Protein AF-A0A2V9J9G6-F1 (afdb_monomer)

Solvent-accessible surface area (backbone atoms only — not comparable to full-atom values): 4740 Å² total; per-residue (Å²): 134,95,76,82,80,76,58,78,78,93,56,97,74,85,69,94,81,85,85,89,86,89,79,88,75,57,68,70,58,54,52,50,49,51,50,50,17,58,76,69,75,46,59,56,66,57,57,53,49,51,52,49,48,54,50,50,21,66,67,54,73,38,95,72,76,87,86,85,134

Mean predicted aligned error: 5.25 Å

Sequence (69 aa):
MTGFTAVPRWTLNPVPGAGEHETAIPAELVAALRRLAKELDVPLSSVLLTAHAKVLGALSGEREVCTGY

Radius of gyration: 15.32 Å; Cα contacts (8 Å, |Δi|>4): 29; chains: 1; bounding box: 30×34×40 Å

Structure (mmCIF, N/CA/C/O backbone):
data_AF-A0A2V9J9G6-F1
#
_entry.id   AF-A0A2V9J9G6-F1
#
loop_
_atom_site.group_PDB
_atom_site.id
_atom_site.type_symbol
_atom_site.label_atom_id
_atom_site.label_alt_id
_atom_site.label_comp_id
_atom_site.label_asym_id
_atom_site.label_entity_id
_atom_site.label_seq_id
_atom_site.pdbx_PDB_ins_code
_atom_site.Cartn_x
_atom_site.Cartn_y
_atom_site.Cartn_z
_atom_site.occupancy
_atom_site.B_iso_or_equiv
_atom_site.auth_seq_id
_atom_site.auth_comp_id
_atom_site.auth_asym_id
_atom_site.auth_atom_id
_atom_site.pdbx_PDB_model_num
ATOM 1 N N . MET A 1 1 ? -0.232 19.773 -12.264 1.00 48.00 1 MET A N 1
ATOM 2 C CA . MET A 1 1 ? 1.223 19.550 -12.365 1.00 48.00 1 MET A CA 1
ATOM 3 C C . MET A 1 1 ? 1.422 18.059 -12.599 1.00 48.00 1 MET A C 1
ATOM 5 O O . MET A 1 1 ? 1.255 17.285 -11.671 1.00 48.00 1 MET A O 1
ATOM 9 N N . THR A 1 2 ? 1.608 17.634 -13.848 1.00 52.09 2 THR A N 1
ATOM 10 C CA . THR A 1 2 ? 1.778 16.215 -14.203 1.00 52.09 2 THR A CA 1
ATOM 11 C C . THR A 1 2 ? 3.250 15.849 -14.042 1.00 52.09 2 THR A C 1
ATOM 13 O O . THR A 1 2 ? 4.048 16.074 -14.948 1.00 52.09 2 THR A O 1
ATOM 16 N N . GLY A 1 3 ? 3.622 15.373 -12.856 1.00 61.66 3 GLY A N 1
ATOM 17 C CA . GLY A 1 3 ? 4.945 14.812 -12.591 1.00 61.66 3 GLY A CA 1
ATOM 18 C C . GLY A 1 3 ? 4.850 13.293 -12.597 1.00 61.66 3 GLY A C 1
ATOM 19 O O . GLY A 1 3 ? 4.078 12.732 -11.828 1.00 61.66 3 GLY A O 1
ATOM 20 N N . PHE A 1 4 ? 5.600 12.629 -13.473 1.00 68.50 4 PHE A N 1
ATOM 21 C CA . PHE A 1 4 ? 5.803 11.186 -13.389 1.00 68.50 4 PHE A CA 1
ATOM 22 C C . PHE A 1 4 ? 7.037 10.934 -12.523 1.00 68.50 4 PHE A C 1
ATOM 24 O O . PHE A 1 4 ? 8.132 11.379 -12.870 1.00 68.50 4 PHE A O 1
ATOM 31 N N . THR A 1 5 ? 6.873 10.235 -11.403 1.00 69.19 5 THR A N 1
ATOM 32 C CA . THR A 1 5 ? 8.008 9.810 -10.581 1.00 69.19 5 THR A CA 1
ATOM 33 C C . THR A 1 5 ? 8.667 8.605 -11.244 1.00 69.19 5 THR A C 1
ATOM 35 O O . THR A 1 5 ? 8.092 7.519 -11.306 1.00 69.19 5 THR A O 1
ATOM 38 N N . ALA A 1 6 ? 9.883 8.795 -11.756 1.00 71.75 6 ALA A N 1
ATOM 39 C CA . ALA A 1 6 ? 10.655 7.721 -12.361 1.00 71.75 6 ALA A CA 1
ATOM 40 C C . ALA A 1 6 ? 11.183 6.769 -11.278 1.00 71.75 6 ALA A C 1
ATOM 42 O O . ALA A 1 6 ? 12.217 7.016 -10.664 1.00 71.75 6 ALA A O 1
ATOM 43 N N . VAL A 1 7 ? 10.479 5.660 -11.054 1.00 74.88 7 VAL A N 1
ATOM 44 C CA . VAL A 1 7 ? 11.029 4.524 -10.303 1.00 74.88 7 VAL A CA 1
ATOM 45 C C . VAL A 1 7 ? 11.970 3.745 -11.235 1.00 74.88 7 VAL A C 1
ATOM 47 O O . VAL A 1 7 ? 11.591 3.485 -12.385 1.00 74.88 7 VAL A O 1
ATOM 50 N N . PRO A 1 8 ? 13.190 3.370 -10.802 1.00 74.19 8 PRO A N 1
ATOM 51 C CA . PRO A 1 8 ? 14.116 2.632 -11.650 1.00 74.19 8 PRO A CA 1
ATOM 52 C C . PRO A 1 8 ? 13.504 1.320 -12.145 1.00 74.19 8 PRO A C 1
ATOM 54 O O . PRO A 1 8 ? 12.949 0.537 -11.375 1.00 74.19 8 PRO A O 1
ATOM 57 N N . ARG A 1 9 ? 13.653 1.034 -13.441 1.00 76.19 9 ARG A N 1
ATOM 58 C CA . ARG A 1 9 ? 13.335 -0.289 -13.984 1.00 76.19 9 ARG A CA 1
ATOM 59 C C . ARG A 1 9 ? 14.504 -1.224 -13.679 1.00 76.19 9 ARG A C 1
ATOM 61 O O . ARG A 1 9 ? 15.446 -1.289 -14.462 1.00 76.19 9 ARG A O 1
ATOM 68 N N . TRP A 1 10 ? 14.461 -1.926 -12.544 1.00 78.50 10 TRP A N 1
ATOM 69 C CA . TRP A 1 10 ? 15.485 -2.906 -12.141 1.00 78.50 10 TRP A CA 1
ATOM 70 C C . TRP A 1 10 ? 15.418 -4.201 -12.965 1.00 78.50 10 TRP A C 1
ATOM 72 O O . TRP A 1 10 ? 15.196 -5.289 -12.441 1.00 78.50 10 TRP A O 1
ATOM 82 N N . THR A 1 11 ? 15.608 -4.087 -14.277 1.00 84.56 11 THR 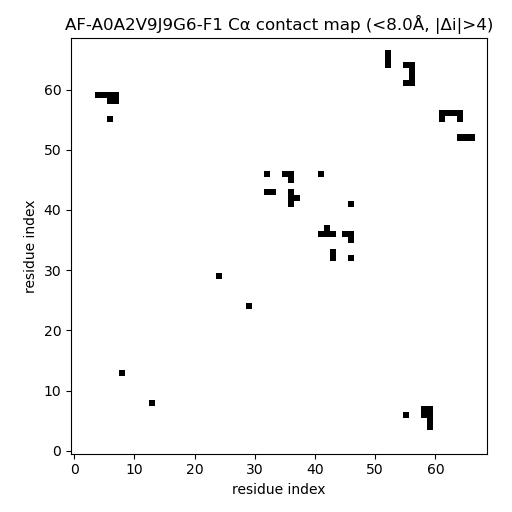A N 1
ATOM 83 C CA . THR A 1 11 ? 15.778 -5.223 -15.183 1.00 84.56 11 THR A CA 1
ATOM 84 C C . THR A 1 11 ? 16.992 -4.995 -16.069 1.00 84.56 11 THR A C 1
ATOM 86 O O . THR A 1 11 ? 17.188 -3.906 -16.604 1.00 84.56 11 THR A O 1
ATOM 89 N N . LEU A 1 12 ? 17.808 -6.035 -16.233 1.00 86.44 12 LEU A N 1
ATOM 90 C CA . LEU A 1 12 ? 18.929 -6.019 -17.175 1.00 86.44 12 LEU A CA 1
ATOM 91 C C . LEU A 1 12 ? 18.459 -6.231 -18.624 1.00 86.44 12 LEU A C 1
ATOM 93 O O . LEU A 1 12 ? 19.168 -5.856 -19.549 1.00 86.44 12 LEU A O 1
ATOM 97 N N . ASN A 1 13 ? 17.258 -6.793 -18.814 1.00 88.44 13 ASN A N 1
ATOM 98 C CA . ASN A 1 13 ? 16.673 -7.122 -20.115 1.00 88.44 13 ASN A CA 1
ATOM 99 C C . ASN A 1 13 ? 15.212 -6.635 -20.166 1.00 88.44 13 ASN A C 1
ATOM 101 O O . ASN A 1 13 ? 14.292 -7.410 -19.887 1.00 88.44 13 ASN A O 1
ATOM 105 N N . PRO A 1 14 ? 14.960 -5.346 -20.452 1.00 85.62 14 PRO A N 1
ATOM 106 C CA . PRO A 1 14 ? 13.601 -4.829 -20.557 1.00 85.62 14 PRO A CA 1
ATOM 107 C C . PRO A 1 14 ? 12.897 -5.398 -21.795 1.00 85.62 14 PRO A C 1
ATOM 109 O O . PRO A 1 14 ? 13.412 -5.308 -22.908 1.00 85.62 14 PRO A O 1
ATOM 112 N N . VAL A 1 15 ? 11.694 -5.936 -21.604 1.00 86.94 15 VAL A N 1
ATOM 113 C CA . VAL A 1 15 ? 10.802 -6.365 -22.691 1.00 86.94 15 VAL A CA 1
ATOM 114 C C . VAL A 1 15 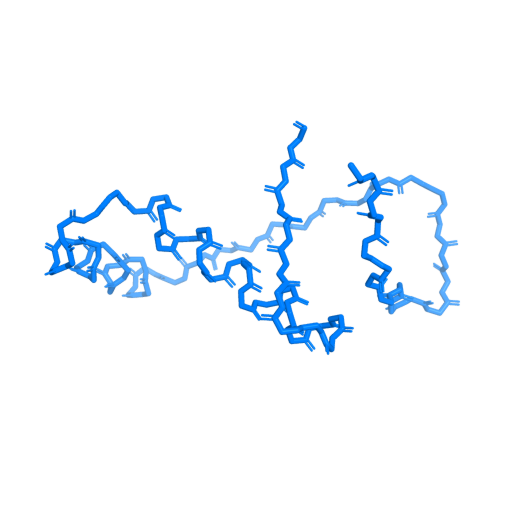? 9.625 -5.390 -22.820 1.00 86.94 15 VAL A C 1
ATOM 116 O O . VAL A 1 15 ? 9.151 -4.890 -21.797 1.00 86.94 15 VAL A O 1
ATOM 119 N N . PRO A 1 16 ? 9.149 -5.076 -24.041 1.00 87.69 16 PRO A N 1
ATOM 120 C CA . PRO A 1 16 ? 7.960 -4.245 -24.220 1.00 87.69 16 PRO A CA 1
ATOM 121 C C . PRO A 1 16 ? 6.713 -4.886 -23.597 1.00 87.69 16 PRO A C 1
ATOM 123 O O . PRO A 1 16 ? 6.485 -6.081 -23.765 1.00 87.69 16 PRO A O 1
ATOM 126 N N . GLY A 1 17 ? 5.886 -4.077 -22.933 1.00 86.50 17 GLY A N 1
ATOM 127 C CA . GLY A 1 17 ? 4.617 -4.504 -22.338 1.00 86.50 17 GLY A CA 1
ATOM 128 C C . GLY A 1 17 ? 4.532 -4.255 -20.833 1.00 86.50 17 GLY A C 1
ATOM 129 O O . GLY A 1 17 ? 5.394 -3.600 -20.244 1.00 86.50 17 GLY A O 1
ATOM 130 N N . ALA A 1 18 ? 3.463 -4.770 -20.228 1.00 85.12 18 ALA A N 1
ATOM 131 C CA . ALA A 1 18 ? 3.261 -4.813 -18.785 1.00 85.12 18 ALA A CA 1
ATOM 132 C C . ALA A 1 18 ? 3.300 -6.274 -18.321 1.00 85.12 18 ALA A C 1
ATOM 134 O O . ALA A 1 18 ? 2.751 -7.149 -18.988 1.00 85.12 18 ALA A O 1
ATOM 135 N N . GLY A 1 19 ? 3.972 -6.528 -17.199 1.00 85.12 19 GLY A N 1
ATOM 136 C CA . GLY A 1 19 ? 3.9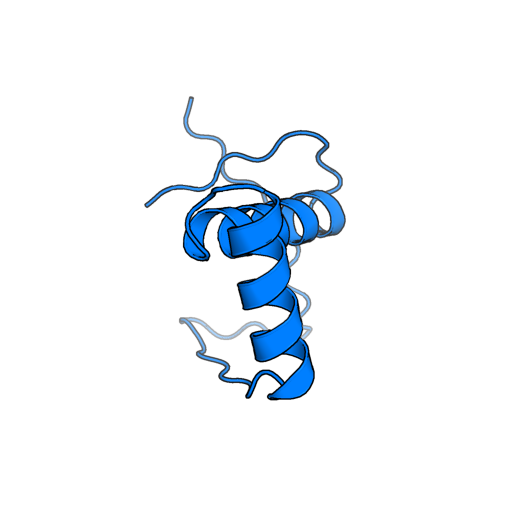37 -7.814 -16.510 1.00 85.12 19 GLY A CA 1
ATOM 137 C C . GLY A 1 19 ? 3.097 -7.700 -15.245 1.00 85.12 19 GLY A C 1
ATOM 138 O O . GLY A 1 19 ? 3.131 -6.668 -14.576 1.00 85.12 19 GLY A O 1
ATOM 139 N N . GLU A 1 20 ? 2.373 -8.761 -14.912 1.00 89.81 20 GLU A N 1
ATOM 140 C CA . GLU A 1 20 ? 1.643 -8.877 -13.652 1.00 89.81 20 GLU A CA 1
ATOM 141 C C . GLU A 1 20 ? 2.425 -9.771 -12.690 1.00 89.81 20 GLU A C 1
ATOM 143 O O . GLU A 1 20 ? 3.023 -10.775 -13.084 1.00 89.81 20 GLU A O 1
ATOM 148 N N . HIS A 1 21 ? 2.449 -9.381 -11.419 1.00 89.81 21 HIS A N 1
ATOM 149 C CA . HIS A 1 21 ? 3.036 -10.176 -10.354 1.00 89.81 21 HIS A CA 1
ATOM 150 C C . HIS A 1 21 ? 2.075 -10.205 -9.174 1.00 89.81 21 HIS A C 1
ATOM 152 O O . HIS A 1 21 ? 1.805 -9.174 -8.557 1.00 89.81 21 HIS A O 1
ATOM 158 N N . GLU A 1 22 ? 1.578 -11.396 -8.860 1.00 95.31 22 GLU A N 1
ATOM 159 C CA . GLU A 1 22 ? 0.718 -11.631 -7.710 1.00 95.31 22 GLU A CA 1
ATOM 160 C C . GLU A 1 22 ? 1.519 -12.271 -6.580 1.00 95.31 22 GLU A C 1
ATOM 162 O O . GLU A 1 22 ? 2.325 -13.179 -6.791 1.00 95.31 22 GLU A O 1
ATOM 167 N N . THR A 1 23 ? 1.275 -11.807 -5.358 1.00 95.38 23 THR A N 1
ATOM 168 C CA . THR A 1 23 ? 1.861 -12.387 -4.154 1.00 95.38 23 THR A CA 1
ATOM 169 C C . THR A 1 23 ? 0.816 -12.451 -3.053 1.00 95.38 23 THR A C 1
ATOM 171 O O . THR A 1 23 ? 0.065 -11.499 -2.824 1.00 95.38 23 THR A O 1
ATOM 174 N N . ALA A 1 24 ? 0.741 -13.598 -2.381 1.00 95.88 24 ALA A N 1
ATOM 175 C CA . ALA A 1 24 ? -0.163 -13.776 -1.260 1.00 95.88 24 ALA A CA 1
ATOM 176 C C . ALA A 1 24 ? 0.356 -12.995 -0.048 1.00 95.88 24 ALA A C 1
ATOM 178 O O . ALA A 1 24 ? 1.515 -13.125 0.346 1.00 95.88 24 ALA A O 1
ATOM 179 N N . ILE A 1 25 ? -0.523 -12.214 0.578 1.00 94.25 25 ILE A N 1
ATOM 180 C CA . ILE A 1 25 ? -0.211 -11.552 1.844 1.00 94.25 25 ILE A CA 1
ATOM 181 C C . ILE A 1 25 ? -0.469 -12.549 2.982 1.00 94.25 25 ILE A C 1
ATOM 183 O O . ILE A 1 25 ? -1.578 -13.088 3.057 1.00 94.25 25 ILE A O 1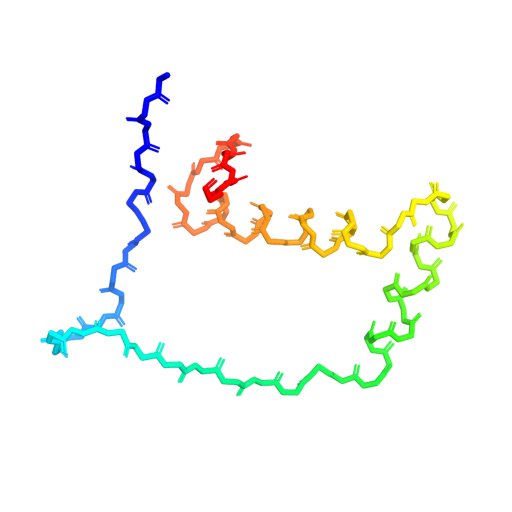
ATOM 187 N N . PRO A 1 26 ? 0.504 -12.781 3.883 1.00 97.75 26 PRO A N 1
ATOM 188 C CA . PRO A 1 26 ? 0.316 -13.678 5.016 1.00 97.75 26 PRO A CA 1
ATOM 189 C C . PRO A 1 26 ? -0.899 -13.291 5.871 1.00 97.75 26 PRO A C 1
ATOM 191 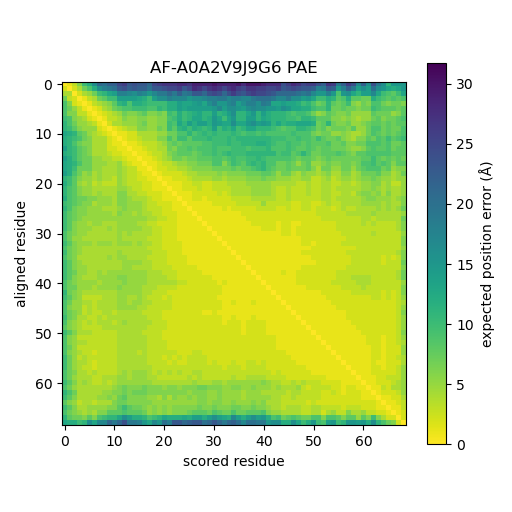O O . PRO A 1 26 ? -1.153 -12.109 6.125 1.00 97.75 26 PRO A O 1
ATOM 194 N N . ALA A 1 27 ? -1.672 -14.284 6.314 1.00 97.75 27 ALA A N 1
ATOM 195 C CA . ALA A 1 27 ? -2.957 -14.061 6.978 1.00 97.75 27 ALA A CA 1
ATOM 196 C C . ALA A 1 27 ? -2.818 -13.259 8.283 1.00 97.75 27 ALA A C 1
ATOM 198 O O . ALA A 1 27 ? -3.660 -12.411 8.596 1.00 97.75 27 ALA A O 1
ATOM 199 N N . GLU A 1 28 ? -1.734 -13.479 9.020 1.00 98.19 28 GLU A N 1
ATOM 200 C CA . GLU A 1 28 ? -1.393 -12.742 10.231 1.00 98.19 28 GLU A CA 1
ATOM 201 C C . GLU A 1 28 ? -1.143 -11.255 9.951 1.00 98.19 28 GLU A C 1
ATOM 203 O O . GLU A 1 28 ? -1.582 -10.399 10.725 1.00 98.19 28 GLU A O 1
ATOM 208 N N . LEU A 1 29 ? -0.529 -10.932 8.808 1.00 97.50 29 LEU A N 1
ATOM 209 C CA . LEU A 1 29 ? -0.321 -9.551 8.384 1.00 97.50 29 LEU A CA 1
ATOM 210 C C . LEU A 1 29 ? -1.651 -8.905 7.988 1.00 97.50 29 LEU A C 1
ATOM 212 O O . LEU A 1 29 ? -1.933 -7.781 8.401 1.00 97.50 29 LEU A O 1
ATOM 216 N N . VAL A 1 30 ? -2.521 -9.627 7.277 1.00 97.62 30 VAL A N 1
ATOM 217 C CA . VAL A 1 30 ? -3.874 -9.137 6.960 1.00 97.62 30 VAL A CA 1
ATOM 218 C C . VAL A 1 30 ? -4.666 -8.837 8.237 1.00 97.62 30 VAL A C 1
ATOM 220 O O . VAL A 1 30 ? -5.309 -7.788 8.334 1.00 97.62 30 VAL A O 1
ATOM 223 N N . ALA A 1 31 ? -4.607 -9.719 9.237 1.00 98.31 31 ALA A N 1
ATOM 224 C CA . ALA A 1 31 ? -5.272 -9.506 10.520 1.00 98.31 31 ALA A CA 1
ATOM 225 C C . ALA A 1 31 ? -4.712 -8.280 11.263 1.00 98.31 31 ALA A C 1
ATOM 227 O O . ALA A 1 31 ? -5.484 -7.470 11.784 1.00 98.31 31 ALA A O 1
ATOM 228 N N . ALA A 1 32 ? -3.387 -8.104 11.270 1.00 98.31 32 ALA A N 1
ATOM 229 C CA . ALA A 1 32 ? -2.739 -6.945 11.876 1.00 98.31 32 ALA A CA 1
ATOM 230 C C . ALA A 1 32 ? -3.144 -5.628 11.191 1.00 98.31 32 ALA A C 1
ATOM 232 O O . ALA A 1 32 ? -3.486 -4.669 11.881 1.00 98.31 32 ALA A O 1
ATOM 233 N N . LEU A 1 33 ? -3.191 -5.594 9.855 1.00 98.00 33 LEU A N 1
ATOM 234 C CA . LEU A 1 33 ? -3.605 -4.410 9.092 1.00 98.00 33 LEU A CA 1
ATOM 235 C C . LEU A 1 33 ? -5.072 -4.038 9.348 1.00 98.00 33 LEU A C 1
ATOM 237 O O . LEU A 1 33 ? -5.392 -2.862 9.513 1.00 98.00 33 LEU A O 1
ATOM 241 N N . ARG A 1 34 ? -5.969 -5.029 9.433 1.00 98.25 34 ARG A N 1
ATOM 242 C CA . ARG A 1 34 ? -7.385 -4.795 9.774 1.00 98.25 34 ARG A CA 1
ATOM 243 C C . ARG A 1 34 ? -7.553 -4.241 11.184 1.00 98.25 34 ARG A C 1
ATOM 245 O O . ARG A 1 34 ? -8.375 -3.351 11.391 1.00 98.25 34 ARG A O 1
ATOM 252 N N . ARG A 1 35 ? -6.781 -4.758 12.143 1.00 98.56 35 ARG A N 1
ATOM 253 C CA . ARG A 1 35 ? -6.775 -4.241 13.514 1.00 98.56 35 ARG A CA 1
ATOM 254 C C . ARG A 1 35 ? -6.279 -2.795 13.548 1.00 98.56 35 ARG A C 1
ATOM 256 O O . ARG A 1 35 ? -6.959 -1.963 14.131 1.00 98.56 35 ARG A O 1
ATOM 263 N N . LEU A 1 36 ? -5.178 -2.492 12.860 1.00 98.50 36 LEU A N 1
ATOM 264 C CA . LEU A 1 36 ? -4.637 -1.135 12.770 1.00 98.50 36 LEU A CA 1
ATOM 265 C C . LEU A 1 36 ? -5.650 -0.149 12.169 1.00 98.50 36 LEU A C 1
ATOM 267 O O . LEU A 1 36 ? -5.850 0.932 12.708 1.00 98.50 36 LEU A O 1
ATOM 271 N N . ALA A 1 37 ? -6.329 -0.534 11.084 1.00 98.62 37 ALA A N 1
ATOM 272 C CA . ALA A 1 37 ? -7.373 0.289 10.475 1.00 98.62 37 ALA A CA 1
ATOM 273 C C . ALA A 1 37 ? -8.504 0.610 11.471 1.00 98.62 37 ALA A C 1
ATOM 275 O O . ALA A 1 37 ? -8.946 1.752 11.559 1.00 98.62 37 ALA A O 1
ATOM 276 N N . LYS A 1 38 ? -8.918 -0.382 12.273 1.00 98.62 38 LYS A N 1
ATOM 277 C CA . LYS A 1 38 ? -9.919 -0.203 13.332 1.00 98.62 38 LYS A CA 1
ATOM 278 C C . LYS A 1 38 ? -9.421 0.698 14.466 1.00 98.62 38 LYS A C 1
ATOM 280 O O . LYS A 1 38 ? -10.177 1.534 14.938 1.00 98.62 38 LYS A O 1
ATOM 285 N N . GLU A 1 39 ? -8.184 0.512 14.920 1.00 98.62 39 GLU A N 1
ATOM 286 C CA . GLU A 1 39 ? -7.576 1.319 15.990 1.00 98.62 39 GLU A CA 1
ATOM 287 C C . GLU A 1 39 ? -7.447 2.797 15.600 1.00 98.62 39 GLU A C 1
ATOM 289 O O . GLU A 1 39 ? -7.600 3.669 16.450 1.00 98.62 39 GLU A O 1
ATOM 294 N N . LEU A 1 40 ? -7.198 3.073 14.317 1.00 98.31 40 LEU A N 1
ATOM 295 C CA . LEU A 1 40 ? -7.079 4.423 13.766 1.00 98.31 40 LEU A CA 1
ATOM 296 C C . LEU A 1 40 ? -8.412 5.022 13.282 1.00 98.31 40 LEU A C 1
ATOM 298 O O . LEU A 1 40 ? -8.412 6.164 12.836 1.00 98.31 40 LEU A O 1
ATOM 302 N N . ASP A 1 41 ? -9.516 4.268 13.344 1.00 98.38 41 ASP A N 1
ATOM 303 C CA . ASP A 1 41 ? -10.835 4.638 12.804 1.00 98.38 41 ASP A CA 1
ATOM 304 C C . ASP A 1 41 ? -10.799 5.082 11.325 1.00 98.38 41 ASP A C 1
ATOM 306 O O . ASP A 1 41 ? -11.384 6.085 10.915 1.00 98.38 41 ASP A O 1
ATOM 310 N N . VAL A 1 42 ? -10.073 4.326 10.494 1.00 98.50 42 VAL A N 1
ATOM 311 C CA . VAL A 1 42 ? -9.955 4.579 9.049 1.00 98.50 42 VAL A CA 1
ATOM 312 C C . VAL A 1 42 ? -10.291 3.335 8.221 1.00 98.50 42 VAL A C 1
ATOM 314 O O . VAL A 1 42 ? -10.139 2.203 8.687 1.00 98.50 42 VAL A O 1
ATOM 317 N N . PRO A 1 43 ? -10.689 3.496 6.947 1.00 98.19 43 PRO A N 1
ATOM 318 C CA . PRO A 1 43 ? -10.796 2.373 6.022 1.00 98.19 43 PRO A CA 1
ATOM 319 C C . PRO A 1 43 ? -9.461 1.630 5.852 1.00 98.19 43 PRO A C 1
ATOM 321 O O . PRO A 1 43 ? -8.395 2.244 5.791 1.00 98.19 43 PRO A O 1
ATOM 324 N N . LEU A 1 44 ? -9.511 0.303 5.667 1.00 97.25 44 LEU A N 1
ATOM 325 C CA . LEU A 1 44 ? -8.315 -0.504 5.372 1.00 97.25 44 LEU A CA 1
ATOM 326 C C . LEU A 1 44 ? -7.578 -0.006 4.116 1.00 97.25 44 LEU A C 1
ATOM 328 O O . LEU A 1 44 ? -6.352 -0.055 4.063 1.00 97.25 44 LEU A O 1
ATOM 332 N N . SER A 1 45 ? -8.312 0.506 3.124 1.00 95.94 45 SER A N 1
ATOM 333 C CA . SER A 1 45 ? -7.733 1.093 1.913 1.00 95.94 45 SER A CA 1
ATOM 334 C C . SER A 1 45 ? -6.811 2.274 2.211 1.00 95.94 45 SER A C 1
ATOM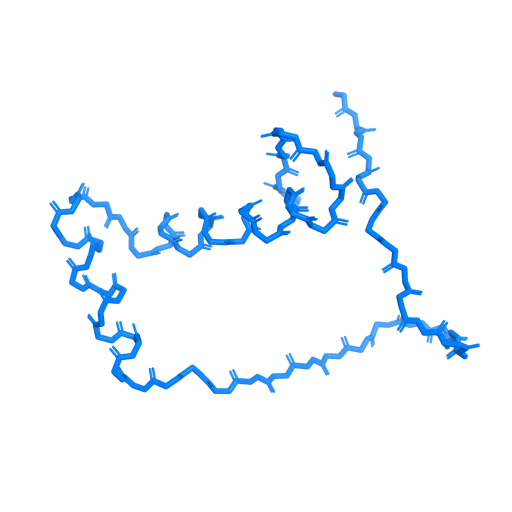 336 O O . SER A 1 45 ? -5.788 2.394 1.547 1.00 95.94 45 SER A O 1
ATOM 338 N N . SER A 1 46 ? -7.106 3.097 3.223 1.00 96.81 46 SER A N 1
ATOM 339 C CA . SER A 1 46 ? -6.226 4.196 3.635 1.00 96.81 46 SER A CA 1
ATOM 340 C C . SER A 1 46 ? -4.888 3.667 4.145 1.00 96.81 46 SER A C 1
ATOM 342 O O . SER A 1 46 ? -3.841 4.156 3.735 1.00 96.81 46 SER A O 1
ATOM 344 N N . VAL A 1 47 ? -4.906 2.612 4.968 1.00 96.94 47 VAL A N 1
ATOM 345 C CA . VAL A 1 47 ? -3.683 1.961 5.469 1.00 96.94 47 VAL A CA 1
ATOM 346 C C . VAL A 1 47 ? -2.857 1.385 4.315 1.00 96.94 47 VAL A C 1
ATOM 348 O O . VAL A 1 47 ? -1.645 1.592 4.253 1.00 96.94 47 VAL A O 1
ATOM 351 N N . LEU A 1 48 ? -3.509 0.693 3.376 1.00 95.56 48 LEU A N 1
ATOM 352 C CA . LEU A 1 48 ? -2.844 0.129 2.197 1.00 95.56 48 LEU A CA 1
ATOM 353 C C . LEU A 1 48 ? -2.266 1.222 1.290 1.00 95.56 48 LEU A C 1
ATOM 355 O O . LEU A 1 48 ? -1.141 1.087 0.813 1.00 95.56 48 LEU A O 1
ATOM 359 N N . LEU A 1 49 ? -2.995 2.321 1.096 1.00 94.75 49 LEU A N 1
ATOM 360 C CA . LEU A 1 49 ? -2.527 3.466 0.322 1.00 94.75 49 LEU A CA 1
ATOM 361 C C . LEU A 1 49 ? -1.314 4.129 0.985 1.00 94.75 49 LEU A C 1
ATOM 363 O O . LEU A 1 49 ? -0.346 4.455 0.304 1.00 94.75 49 LEU A O 1
ATOM 367 N N . THR A 1 50 ? -1.313 4.271 2.311 1.00 95.00 50 THR A N 1
ATOM 368 C CA . THR A 1 50 ? -0.143 4.758 3.052 1.00 95.00 50 THR A CA 1
ATOM 369 C C . THR A 1 50 ? 1.053 3.818 2.901 1.00 95.00 50 THR A C 1
ATOM 371 O O . THR A 1 50 ? 2.168 4.290 2.680 1.00 95.00 50 THR A O 1
ATOM 374 N N . ALA A 1 51 ? 0.845 2.498 2.969 1.00 94.62 51 ALA A N 1
ATOM 375 C CA . ALA A 1 51 ? 1.910 1.525 2.727 1.00 94.62 51 ALA A CA 1
ATOM 376 C C . ALA A 1 51 ? 2.472 1.653 1.299 1.00 94.62 51 ALA A C 1
ATOM 378 O O . ALA A 1 51 ? 3.689 1.690 1.117 1.00 94.62 51 ALA A O 1
ATOM 379 N N . HIS A 1 52 ? 1.597 1.807 0.302 1.00 92.56 52 HIS A N 1
ATOM 380 C CA . HIS A 1 52 ? 1.981 2.046 -1.088 1.00 92.56 52 HIS A CA 1
ATOM 381 C C . HIS A 1 52 ? 2.803 3.335 -1.249 1.00 92.56 52 HIS A C 1
ATOM 383 O O . HIS A 1 52 ? 3.906 3.296 -1.794 1.00 92.56 52 HIS A O 1
ATOM 389 N N . ALA A 1 53 ? 2.329 4.457 -0.699 1.00 93.00 53 ALA A N 1
ATOM 390 C CA . ALA A 1 53 ? 3.036 5.735 -0.727 1.00 93.00 53 ALA A CA 1
ATOM 391 C C . ALA A 1 53 ? 4.407 5.656 -0.032 1.00 93.00 53 ALA A C 1
ATOM 393 O O . ALA A 1 53 ? 5.395 6.200 -0.529 1.00 93.00 53 ALA A O 1
ATOM 394 N N . LYS A 1 54 ? 4.497 4.927 1.089 1.00 94.00 54 LYS A N 1
ATOM 395 C CA . LYS A 1 54 ? 5.758 4.719 1.810 1.00 94.00 54 LYS A CA 1
ATOM 396 C C . LYS A 1 54 ? 6.779 3.956 0.969 1.00 94.00 54 LYS A C 1
ATOM 398 O O . LYS A 1 54 ? 7.950 4.338 0.965 1.00 94.00 54 LYS A O 1
ATOM 403 N N . VAL A 1 55 ? 6.348 2.902 0.274 1.00 92.69 55 VAL A N 1
ATOM 404 C CA . VAL A 1 55 ? 7.208 2.150 -0.649 1.00 92.69 55 VAL A CA 1
ATOM 405 C C . VAL A 1 55 ? 7.648 3.051 -1.795 1.00 92.69 55 VAL A C 1
ATOM 407 O O . VAL A 1 55 ? 8.844 3.147 -2.043 1.00 92.69 55 VAL A O 1
ATOM 410 N N . LEU A 1 56 ? 6.725 3.767 -2.441 1.00 91.12 56 LEU A N 1
ATOM 411 C CA . LEU A 1 56 ? 7.074 4.663 -3.543 1.00 91.12 56 LEU A CA 1
ATOM 412 C C . LEU A 1 56 ? 8.110 5.711 -3.142 1.00 91.12 56 LEU A C 1
ATOM 414 O O . LEU A 1 56 ? 9.130 5.806 -3.814 1.00 91.12 56 LEU A O 1
ATOM 418 N N . GLY A 1 57 ? 7.906 6.425 -2.030 1.00 91.06 57 GLY A N 1
ATOM 419 C CA . GLY A 1 57 ? 8.871 7.424 -1.562 1.00 91.06 57 GLY A CA 1
ATOM 420 C C . GLY A 1 57 ? 10.244 6.819 -1.256 1.00 91.06 57 GLY A C 1
ATOM 421 O O . GLY A 1 57 ? 11.273 7.409 -1.574 1.00 91.06 57 G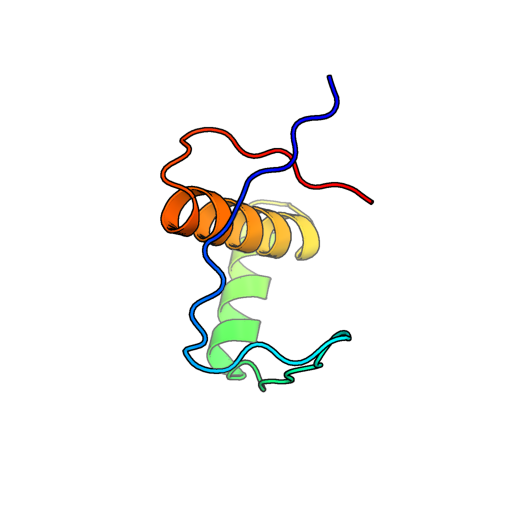LY A O 1
ATOM 422 N N . ALA A 1 58 ? 10.280 5.598 -0.710 1.00 91.94 58 ALA A N 1
ATOM 423 C CA . ALA A 1 58 ? 11.535 4.882 -0.485 1.00 91.94 58 ALA A CA 1
ATOM 424 C C . ALA A 1 58 ? 12.243 4.499 -1.796 1.00 91.94 58 ALA A C 1
ATOM 426 O O . ALA A 1 58 ? 13.464 4.611 -1.877 1.00 91.94 58 ALA A O 1
ATOM 427 N N . LEU A 1 59 ? 11.497 4.060 -2.816 1.00 89.88 59 LEU A N 1
ATOM 428 C CA . LEU A 1 59 ? 12.066 3.640 -4.099 1.00 89.88 59 LEU A CA 1
ATOM 429 C C . LEU A 1 59 ? 12.473 4.818 -4.992 1.00 89.88 59 LEU A C 1
ATOM 431 O O . LEU A 1 59 ? 13.417 4.685 -5.770 1.00 89.88 59 LEU A O 1
ATOM 435 N N . SER A 1 60 ? 11.771 5.948 -4.906 1.00 88.12 60 SER A N 1
ATOM 436 C CA . SER A 1 60 ? 12.064 7.144 -5.699 1.00 88.12 60 SER A CA 1
ATOM 437 C C . SER A 1 60 ? 13.024 8.118 -5.015 1.00 88.12 60 SER A C 1
ATOM 439 O O . SER A 1 60 ? 13.532 9.018 -5.673 1.00 88.12 60 SER A O 1
ATOM 441 N N . GLY A 1 61 ? 13.265 7.968 -3.709 1.00 89.56 61 GLY A N 1
ATOM 442 C CA . GLY A 1 61 ? 14.014 8.945 -2.913 1.00 89.56 61 GLY A CA 1
ATOM 443 C C . GLY A 1 61 ? 13.222 10.220 -2.597 1.00 89.56 61 GLY A C 1
ATOM 444 O O . GLY A 1 61 ? 13.804 11.196 -2.124 1.00 89.56 61 GLY A O 1
ATOM 445 N N . GLU A 1 62 ? 11.907 10.217 -2.832 1.00 88.25 62 GLU A N 1
ATOM 446 C CA . GLU A 1 62 ? 11.036 11.377 -2.625 1.00 88.25 62 GLU A CA 1
ATOM 447 C C . GLU A 1 62 ? 10.406 11.369 -1.229 1.00 88.25 62 GLU A C 1
ATOM 449 O O . GLU A 1 62 ? 10.015 10.325 -0.700 1.00 88.25 62 GLU A O 1
ATOM 454 N N . ARG A 1 63 ? 10.270 12.557 -0.625 1.00 87.81 63 ARG A N 1
ATOM 455 C CA . ARG A 1 63 ? 9.595 12.709 0.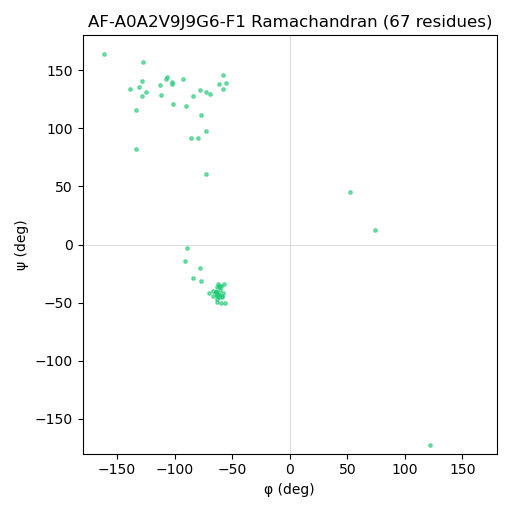680 1.00 87.81 63 ARG A CA 1
ATOM 456 C C . ARG A 1 63 ? 8.080 12.809 0.558 1.00 87.81 63 ARG A C 1
ATOM 458 O O . ARG A 1 63 ? 7.374 12.425 1.484 1.00 87.81 63 ARG A O 1
ATOM 465 N N . GLU A 1 64 ? 7.604 13.321 -0.569 1.00 89.19 64 GLU A N 1
ATOM 466 C CA . GLU A 1 64 ? 6.191 13.484 -0.883 1.00 89.19 64 GLU A CA 1
ATOM 467 C C . GLU A 1 64 ? 5.906 12.789 -2.209 1.00 89.19 64 GLU A C 1
ATOM 469 O O . GLU A 1 64 ? 6.630 12.971 -3.187 1.00 89.19 64 GLU A O 1
ATOM 474 N N . VAL A 1 65 ? 4.855 11.974 -2.237 1.00 87.94 65 VAL A N 1
ATOM 475 C CA . VAL A 1 65 ? 4.439 11.239 -3.432 1.00 87.94 65 VAL A CA 1
ATOM 476 C C . VAL A 1 65 ? 2.961 11.480 -3.693 1.00 87.94 65 VAL A C 1
ATOM 478 O O . VAL A 1 65 ? 2.152 11.519 -2.767 1.00 87.94 65 VAL A O 1
ATOM 481 N N . CYS A 1 66 ? 2.610 11.632 -4.967 1.00 87.56 66 CYS A N 1
ATOM 482 C CA . CYS A 1 66 ? 1.230 11.693 -5.424 1.00 87.56 66 CYS A CA 1
ATOM 483 C C . CYS A 1 66 ? 0.939 10.437 -6.244 1.00 87.56 66 CYS A C 1
ATOM 485 O O . CYS A 1 66 ? 1.693 10.104 -7.157 1.00 87.56 66 CYS A O 1
ATOM 487 N N . THR A 1 67 ? -0.147 9.743 -5.912 1.00 81.25 67 THR A N 1
ATOM 488 C CA . THR A 1 67 ? -0.596 8.548 -6.628 1.00 81.25 67 THR A CA 1
ATOM 489 C C . THR A 1 67 ? 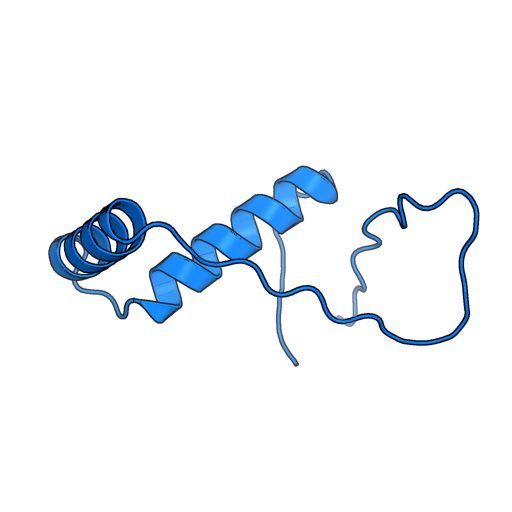-2.058 8.713 -6.992 1.00 81.25 67 THR A C 1
ATOM 491 O O . THR A 1 67 ? -2.887 8.992 -6.126 1.00 81.25 67 THR A O 1
ATOM 494 N N . GLY A 1 68 ? -2.372 8.521 -8.261 1.00 78.50 68 GLY A N 1
ATOM 495 C CA . GLY A 1 68 ? -3.717 8.588 -8.810 1.00 78.50 68 GLY A CA 1
ATOM 496 C C . GLY A 1 68 ? -3.735 7.878 -10.157 1.00 78.50 68 GLY A C 1
ATOM 497 O O . GLY A 1 68 ? -2.671 7.605 -10.718 1.00 78.50 68 GLY A O 1
ATOM 498 N N . TYR A 1 69 ? -4.933 7.563 -10.635 1.00 49.34 69 TYR A N 1
ATOM 499 C CA . TYR A 1 69 ? -5.175 7.117 -12.004 1.00 49.34 69 TYR A CA 1
ATOM 500 C C . TYR A 1 69 ? -5.824 8.260 -12.781 1.00 49.34 69 TYR A C 1
ATOM 502 O O . TYR A 1 69 ? -6.692 8.934 -12.177 1.00 49.34 69 TYR A O 1
#

pLDDT: mean 88.56, std 11.78, range [48.0, 98.62]

Nearest PDB structures (foldseek):
  7odt-assembly1_a  TM=4.268E-01  e=9.914E+00  Homo sapiens

Foldseek 3Di:
DDDDQDQDPPDPDDDPDDDDDDDDDDPVVVVVLVVVCVVVVHDSVVVVVVVVQVVSCVRRVHPDDDDDD

Secondary structure (DSSP, 8-state):
-----------SS--SS------PPPHHHHHHHHHHHHHTTS-HHHHHHHHHHHHHHHHHT-SS-----